Protein 7Y01 (pdb70)

Solvent-accessible surface area: 9669 Å² total; per-residue (Å²): 168,114,113,76,33,106,9,157,50,3,44,11,107,0,58,125,39,83,24,47,78,126,82,5,42,93,96,9,67,134,44,100,41,2,105,5,39,40,0,92,119,7,59,80,65,106,81,38,79,45,75,5,0,0,0,0,0,0,26,74,68,51,87,160,108,104,34,108,186,53,65,62,38,10,35,1,74,0,0,24,16,71,145,38,73,7,13,0,52,0,77,38,89,0,28,116,119,38,36,71,17,60,55,2,1,0,2,0,1,12,66,4,111,46,193,82,59,149,71,72,178,23,8,17,1,22,5,45,57,73,48,31,6,37,72,1,0,35,3,13,23,34,13,82,6,140,10,122,120,211,102,54,71,49,8,84,62,26,15,27,114,68,173,39,36,120,12,115,142,43,153

Radius of gyration: 16.07 Å; Cα contacts (8 Å, |Δi|>4): 362; chains: 1; bounding box: 34×40×47 Å

Structure (mmCIF, N/CA/C/O backbone):
data_7Y01
#
_entry.id   7Y01
#
_cell.length_a   85.180
_cell.length_b   85.180
_cell.length_c   103.912
_cell.angle_alpha   90.000
_cell.angle_beta   90.000
_cell.angle_gamma   120.000
#
_symmetry.space_group_name_H-M   'P 32 2 1'
#
loop_
_entity.id
_entity.type
_entity.pdbx_description
1 polymer 'MCM10 minichromosome maintenance deficient 10'
2 polymer "DNA (5'-D(*CP*CP*CP*CP*CP*CP*CP*CP*CP*CP*CP*CP*CP*CP*CP*C)-3')"
3 non-polymer 'ZINC ION'
#
loop_
_atom_site.group_PDB
_atom_site.id
_atom_site.type_symbol
_atom_site.label_atom_id
_atom_site.label_alt_id
_atom_site.label_comp_id
_atom_site.label_asym_id
_atom_site.label_entity_id
_atom_site.label_seq_id
_atom_site.pdbx_PDB_ins_code
_atom_site.Cartn_x
_atom_site.Cartn_y
_atom_site.Cartn_z
_atom_site.occupancy
_atom_site.B_iso_or_equiv
_atom_site.auth_seq_id
_atom_site.auth_comp_id
_atom_site.auth_asym_id
_atom_site.auth_atom_id
_atom_site.pdbx_PDB_model_num
ATOM 1 N N . SER A 1 1 ? 31.968 -30.273 -29.199 1.00 48.42 81 SER A N 1
ATOM 2 C CA . SER A 1 1 ? 32.598 -31.437 -28.592 1.00 48.19 81 SER A CA 1
ATOM 3 C C . SER A 1 1 ? 32.961 -31.173 -27.139 1.00 51.93 81 SER A C 1
ATOM 4 O O . SER A 1 1 ? 32.643 -30.121 -26.581 1.00 55.05 81 SER A O 1
ATOM 7 N N . THR A 1 2 ? 33.639 -32.143 -26.539 1.00 52.16 82 THR A N 1
ATOM 8 C CA . THR A 1 2 ? 34.149 -32.016 -25.184 1.00 46.66 82 THR A CA 1
ATOM 9 C C . THR A 1 2 ? 35.277 -30.994 -25.123 1.00 47.21 82 THR A C 1
ATOM 10 O O . THR A 1 2 ? 36.190 -31.017 -25.949 1.00 48.18 82 THR A O 1
ATOM 14 N N . GLU A 1 3 ? 35.205 -30.088 -24.153 1.00 49.63 83 GLU A N 1
ATOM 15 C CA . GLU A 1 3 ? 36.294 -29.154 -23.901 1.00 46.82 83 GLU A CA 1
ATOM 16 C C . GLU A 1 3 ? 36.658 -29.168 -22.423 1.00 45.14 83 GLU A C 1
ATOM 17 O O . GLU A 1 3 ? 35.927 -28.634 -21.591 1.00 50.07 83 GLU A O 1
ATOM 23 N N . ILE A 1 4 ? 37.792 -29.782 -22.104 1.00 44.87 84 ILE A N 1
ATOM 24 C CA . ILE A 1 4 ? 38.213 -29.953 -20.718 1.00 46.66 84 ILE A CA 1
ATOM 25 C C . ILE A 1 4 ? 39.508 -29.207 -20.415 1.00 46.12 84 ILE A C 1
ATOM 26 O O . ILE A 1 4 ? 40.497 -29.342 -21.133 1.00 47.53 84 ILE A O 1
ATOM 31 N N . LEU A 1 5 ? 39.491 -28.410 -19.352 1.00 45.64 85 LEU A N 1
ATOM 32 C CA . LEU A 1 5 ? 40.704 -27.773 -18.863 1.00 45.20 85 LEU A CA 1
ATOM 33 C C . LEU A 1 5 ? 41.280 -28.560 -17.696 1.00 45.09 85 LEU A C 1
ATOM 34 O O . LEU A 1 5 ? 40.569 -28.883 -16.746 1.00 46.73 85 LEU A O 1
ATOM 39 N N . VAL A 1 6 ? 42.568 -28.872 -17.772 1.00 44.30 86 VAL A N 1
ATOM 40 C CA . VAL A 1 6 ? 43.259 -29.512 -16.663 1.00 46.60 86 VAL A CA 1
ATOM 41 C C . VAL A 1 6 ? 44.004 -28.436 -15.877 1.00 55.20 86 VAL A C 1
ATOM 42 O O . VAL A 1 6 ? 45.153 -28.111 -16.180 1.00 54.09 86 VAL A O 1
ATOM 46 N N . ASP A 1 7 ? 43.331 -27.886 -14.869 1.00 42.41 87 ASP A N 1
ATOM 47 C CA . ASP A 1 7 ? 43.781 -26.673 -14.191 1.00 48.56 87 ASP A CA 1
ATOM 48 C C . ASP A 1 7 ? 44.881 -26.920 -13.160 1.00 51.10 87 ASP A C 1
ATOM 49 O O . ASP A 1 7 ? 44.764 -27.801 -12.308 1.00 57.07 87 ASP A O 1
ATOM 54 N N . LYS A 1 8 ? 45.943 -26.123 -13.238 1.00 50.42 88 LYS A N 1
ATOM 55 C CA . LYS A 1 8 ? 47.062 -26.237 -12.309 1.00 47.86 88 LYS A CA 1
ATOM 56 C C . LYS A 1 8 ? 46.725 -25.632 -10.945 1.00 50.61 88 LYS A C 1
ATOM 57 O O . LYS A 1 8 ? 47.227 -26.085 -9.913 1.00 49.04 88 LYS A O 1
ATOM 63 N N . TYR A 1 9 ? 45.874 -24.611 -10.944 1.00 46.42 89 TYR A N 1
ATOM 64 C CA . TYR A 1 9 ? 45.494 -23.940 -9.706 1.00 49.36 89 TYR A CA 1
ATOM 65 C C . TYR A 1 9 ? 44.649 -24.842 -8.811 1.00 51.94 89 TYR A C 1
ATOM 66 O O . TYR A 1 9 ? 45.091 -25.250 -7.739 1.00 52.53 89 TYR A O 1
ATOM 75 N N . SER A 1 10 ? 43.437 -25.152 -9.260 1.00 49.41 90 SER A N 1
ATOM 76 C CA . SER A 1 10 ? 42.522 -25.987 -8.491 1.00 47.35 90 SER A CA 1
ATOM 77 C C . SER A 1 10 ? 43.000 -27.431 -8.414 1.00 50.49 90 SER A C 1
ATOM 78 O O . SER A 1 10 ? 42.720 -28.135 -7.443 1.00 57.16 90 SER A O 1
ATOM 81 N N . GLY A 1 11 ? 43.713 -27.872 -9.445 1.00 47.91 91 GLY A N 1
ATOM 82 C CA . GLY A 1 11 ? 44.116 -29.263 -9.539 1.00 46.20 91 GLY A CA 1
ATOM 83 C C . GLY A 1 11 ? 42.939 -30.099 -9.997 1.00 44.21 91 GLY A C 1
ATOM 84 O O . GLY A 1 11 ? 42.946 -31.326 -9.895 1.00 40.91 91 GLY A O 1
ATOM 85 N N . LEU A 1 12 ? 41.919 -29.417 -10.504 1.00 42.41 92 LEU A N 1
ATOM 86 C CA . LEU A 1 12 ? 40.706 -30.065 -10.977 1.00 42.77 92 LEU A CA 1
ATOM 87 C C . LEU A 1 12 ? 40.652 -30.087 -12.499 1.00 44.94 92 LEU A C 1
ATOM 88 O O . LEU A 1 12 ? 41.392 -29.367 -13.171 1.00 44.96 92 LEU A O 1
ATOM 93 N N . ARG A 1 13 ? 39.770 -30.920 -13.038 1.00 42.18 93 ARG A N 1
ATOM 94 C CA . ARG A 1 13 ? 39.524 -30.948 -14.470 1.00 42.70 93 ARG A CA 1
ATOM 95 C C . ARG A 1 13 ? 38.135 -30.386 -14.734 1.00 44.46 93 ARG A C 1
ATOM 96 O O . ARG A 1 13 ? 37.136 -30.899 -14.225 1.00 44.10 93 AR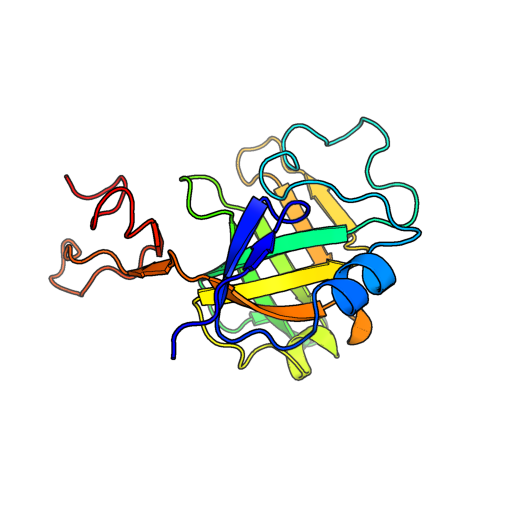G A O 1
ATOM 104 N N . ILE A 1 14 ? 38.082 -29.317 -15.522 1.00 43.60 94 ILE A N 1
ATOM 105 C CA . ILE A 1 14 ? 36.867 -28.528 -15.655 1.00 44.39 94 ILE A CA 1
ATOM 106 C C . ILE A 1 14 ? 36.336 -28.486 -17.085 1.00 48.19 94 ILE A C 1
ATOM 107 O O . ILE A 1 14 ? 37.059 -28.139 -18.021 1.00 51.13 94 ILE A O 1
ATOM 112 N N . LYS A 1 15 ? 35.066 -28.845 -17.240 1.00 47.84 95 LYS A N 1
ATOM 113 C CA . LYS A 1 15 ? 34.368 -28.712 -18.512 1.00 47.61 95 LYS A CA 1
ATOM 114 C C . LYS A 1 15 ? 33.306 -27.631 -18.381 1.00 48.43 95 LYS A C 1
ATOM 115 O O . LYS A 1 15 ? 33.101 -27.096 -17.293 1.00 48.11 95 LYS A O 1
ATOM 121 N N . HIS A 1 16 ? 32.630 -27.322 -19.485 1.00 49.66 96 HIS A N 1
ATOM 122 C CA . HIS A 1 16 ? 31.657 -26.231 -19.526 1.00 50.71 96 HIS A CA 1
ATOM 123 C C . HIS A 1 16 ? 32.282 -24.938 -19.000 1.00 49.98 96 HIS A C 1
ATOM 124 O O . HIS A 1 16 ? 31.671 -24.214 -18.210 1.00 50.34 96 HIS A O 1
ATOM 131 N N . LEU A 1 17 ? 33.510 -24.671 -19.441 1.00 49.15 97 LEU A N 1
ATOM 132 C CA . LEU A 1 17 ? 34.278 -23.509 -19.007 1.00 48.56 97 LEU A CA 1
ATOM 133 C C . LEU A 1 17 ? 33.514 -22.202 -19.183 1.00 52.78 97 LEU A C 1
ATOM 134 O O . LEU A 1 17 ? 32.955 -21.931 -20.247 1.00 53.41 97 LEU A O 1
ATOM 139 N N . THR A 1 18 ? 33.496 -21.395 -18.126 1.00 51.07 98 THR A N 1
ATOM 140 C CA . THR A 1 18 ? 32.838 -20.096 -18.159 1.00 52.86 98 THR A CA 1
ATOM 141 C C . THR A 1 18 ? 33.832 -18.981 -18.476 1.00 55.37 98 THR A C 1
ATOM 142 O O . THR A 1 18 ? 33.450 -17.815 -18.612 1.00 58.10 98 THR A O 1
ATOM 146 N N . LEU A 1 19 ? 35.104 -19.353 -18.593 1.00 54.98 99 LEU A N 1
ATOM 147 C CA . LEU A 1 19 ? 36.176 -18.402 -18.866 1.00 54.76 99 LEU A CA 1
ATOM 148 C C . LEU A 1 19 ? 37.364 -19.077 -19.545 1.00 54.22 99 LEU A C 1
ATOM 149 O O . LEU A 1 19 ? 37.486 -20.302 -19.525 1.00 52.10 99 LEU A O 1
ATOM 154 N N . SER A 1 20 ? 38.228 -18.270 -20.154 1.00 63.10 100 SER A N 1
ATOM 155 C CA . SER A 1 20 ? 39.438 -18.773 -20.795 1.00 59.32 100 SER A CA 1
ATOM 156 C C . SER A 1 20 ? 40.540 -18.980 -19.761 1.00 62.66 100 SER A C 1
ATOM 157 O O . SER A 1 20 ? 40.518 -18.359 -18.698 1.00 63.04 100 SER A O 1
ATOM 160 N N . PRO A 1 21 ? 41.499 -19.870 -20.062 1.00 58.39 101 PRO A N 1
ATOM 161 C CA . PRO A 1 21 ? 42.695 -20.070 -19.235 1.00 58.20 101 PRO A CA 1
ATOM 162 C C . PRO A 1 21 ? 43.421 -18.768 -18.902 1.00 59.77 101 PRO A C 1
ATOM 163 O O . PRO A 1 21 ? 43.910 -18.610 -17.783 1.00 62.19 101 PRO A O 1
ATOM 167 N N . LEU A 1 22 ? 43.483 -17.852 -19.864 1.00 53.54 102 LEU A N 1
ATOM 168 C CA . LEU A 1 22 ? 44.092 -16.545 -19.642 1.00 58.23 102 LEU A CA 1
ATOM 169 C C . LEU A 1 22 ? 43.324 -15.764 -18.582 1.00 63.97 102 LEU A C 1
ATOM 170 O O . LEU A 1 22 ? 43.917 -15.106 -17.727 1.00 68.11 102 LEU A O 1
ATOM 175 N N . GLU A 1 23 ? 41.999 -15.844 -18.641 1.00 63.98 103 GLU A N 1
ATOM 176 C CA . GLU A 1 23 ? 41.150 -15.157 -17.675 1.00 64.95 103 GLU A CA 1
ATOM 177 C C . GLU A 1 23 ? 41.327 -15.729 -16.271 1.00 63.76 103 GLU A C 1
ATOM 178 O O . GLU A 1 23 ? 41.181 -15.017 -15.281 1.00 64.48 103 GLU A O 1
ATOM 184 N N . ILE A 1 24 ? 41.642 -17.017 -16.189 1.00 61.25 104 ILE A N 1
ATOM 185 C CA . ILE A 1 24 ? 41.929 -17.644 -14.903 1.00 56.85 104 ILE A CA 1
ATOM 186 C C . ILE A 1 24 ? 43.173 -17.025 -14.275 1.00 61.02 104 ILE A C 1
ATOM 187 O O . ILE A 1 24 ? 43.134 -16.560 -13.132 1.00 62.40 104 ILE A O 1
ATOM 192 N N . SER A 1 25 ? 44.275 -17.027 -15.024 1.00 56.87 105 SER A N 1
ATOM 193 C CA . SER A 1 25 ? 45.539 -16.500 -14.524 1.00 58.08 105 SER A CA 1
ATOM 194 C C . SER A 1 25 ? 45.381 -15.048 -14.085 1.00 64.19 105 SER A C 1
ATOM 195 O O . SER A 1 25 ? 46.030 -14.602 -13.141 1.00 68.00 105 SER A O 1
ATOM 198 N N . ASN A 1 26 ? 44.499 -14.323 -14.769 1.00 61.78 106 ASN A N 1
ATOM 199 C CA . ASN A 1 26 ? 44.204 -12.935 -14.428 1.00 64.17 106 ASN A CA 1
ATOM 200 C C . ASN A 1 26 ? 43.517 -12.790 -13.071 1.00 69.57 106 ASN A C 1
ATOM 201 O O . ASN A 1 26 ? 43.882 -11.926 -12.274 1.00 76.94 106 ASN A O 1
ATOM 206 N N . ARG A 1 27 ? 42.521 -13.632 -12.812 1.00 63.43 107 ARG A N 1
ATOM 207 C CA . ARG A 1 27 ? 41.824 -13.605 -11.531 1.00 61.76 107 ARG A CA 1
ATOM 208 C C . ARG A 1 27 ? 42.755 -14.017 -10.392 1.00 62.74 107 ARG A C 1
ATOM 209 O O . ARG A 1 27 ? 42.666 -13.485 -9.286 1.00 66.67 107 ARG A O 1
ATOM 217 N N . PHE A 1 28 ? 43.649 -14.959 -10.674 1.00 62.62 108 PHE A N 1
ATOM 218 C CA . PHE A 1 28 ? 44.540 -15.513 -9.658 1.00 60.94 108 PHE A CA 1
ATOM 219 C C . PHE A 1 28 ? 45.899 -14.819 -9.626 1.00 62.55 108 PHE A C 1
ATOM 220 O O . PHE A 1 28 ? 46.812 -15.266 -8.929 1.00 60.85 108 PHE A O 1
ATOM 228 N N . ALA A 1 29 ? 46.023 -13.728 -10.377 1.00 68.43 109 ALA A N 1
ATOM 229 C CA . ALA A 1 29 ? 47.309 -13.063 -10.590 1.00 69.15 109 ALA A CA 1
ATOM 230 C C . ALA A 1 29 ? 47.999 -12.629 -9.297 1.00 78.91 109 ALA A C 1
ATOM 231 O O . ALA A 1 29 ? 49.098 -13.090 -8.986 1.00 80.83 109 ALA A O 1
ATOM 233 N N . ASP A 1 30 ? 47.356 -11.740 -8.550 1.00 76.11 110 ASP A N 1
ATOM 234 C CA . ASP A 1 30 ? 47.972 -11.168 -7.358 1.00 81.79 110 ASP A CA 1
ATOM 235 C C . ASP A 1 30 ? 47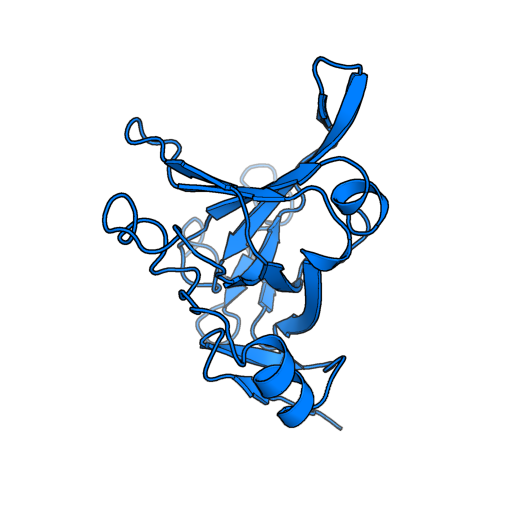.413 -11.797 -6.086 1.00 77.14 110 ASP A C 1
ATOM 236 O O . ASP A 1 30 ? 47.275 -11.132 -5.058 1.00 82.63 110 ASP A O 1
ATOM 241 N N . ILE A 1 31 ? 47.098 -13.084 -6.164 1.00 70.07 111 ILE A N 1
ATOM 242 C CA . ILE A 1 31 ? 46.442 -13.787 -5.071 1.00 58.26 111 ILE A CA 1
ATOM 243 C C . ILE A 1 31 ? 47.209 -15.053 -4.695 1.00 63.41 111 ILE A C 1
ATOM 244 O O . ILE A 1 31 ? 47.615 -15.820 -5.568 1.00 63.70 111 ILE A O 1
ATOM 249 N N . ARG A 1 32 ? 47.417 -15.265 -3.399 1.00 57.07 112 ARG A N 1
ATOM 250 C CA . ARG A 1 32 ? 47.992 -16.521 -2.934 1.00 55.52 112 ARG A CA 1
ATOM 251 C C . ARG A 1 32 ? 46.957 -17.631 -3.045 1.00 51.34 112 ARG A C 1
ATOM 252 O O . ARG A 1 32 ? 45.938 -17.607 -2.358 1.00 50.76 112 ARG A O 1
ATOM 260 N N . PHE A 1 33 ? 47.215 -18.605 -3.908 1.00 49.64 113 PHE A N 1
ATOM 261 C CA . PHE A 1 33 ? 46.283 -19.709 -4.077 1.00 45.98 113 PHE A CA 1
ATOM 262 C C . PHE A 1 33 ? 46.636 -20.875 -3.164 1.00 56.13 113 PHE A C 1
ATOM 263 O O . PHE A 1 33 ? 47.785 -21.311 -3.109 1.00 56.22 113 PHE A O 1
ATOM 271 N N . VAL A 1 34 ? 45.635 -21.378 -2.451 1.00 43.01 114 VAL A N 1
ATOM 272 C CA . VAL A 1 34 ? 45.810 -22.556 -1.617 1.00 42.68 114 VAL A CA 1
ATOM 273 C C . VAL A 1 34 ? 44.857 -23.658 -2.065 1.00 42.14 114 VAL A C 1
ATOM 274 O O . VAL A 1 34 ? 43.644 -23.454 -2.113 1.00 38.91 114 VAL A O 1
ATOM 278 N N . ARG A 1 35 ? 45.415 -24.815 -2.409 1.00 44.22 115 ARG A N 1
ATOM 279 C CA . ARG A 1 35 ? 44.620 -25.974 -2.802 1.00 38.80 115 ARG A CA 1
ATOM 280 C C . ARG A 1 35 ? 43.623 -26.327 -1.707 1.00 43.72 115 ARG A C 1
ATOM 281 O O . ARG A 1 35 ? 43.964 -26.320 -0.523 1.00 50.57 115 ARG A O 1
ATOM 289 N N . ILE A 1 36 ? 42.394 -26.636 -2.110 1.00 43.90 116 ILE A N 1
ATOM 290 C CA . ILE A 1 36 ? 41.299 -26.838 -1.169 1.00 41.08 116 ILE A CA 1
ATOM 291 C C . ILE A 1 36 ? 41.563 -27.997 -0.204 1.00 46.11 116 ILE A C 1
ATOM 292 O O . ILE A 1 36 ? 40.997 -28.047 0.887 1.00 46.75 116 ILE A O 1
ATOM 297 N N . THR A 1 37 ? 42.439 -28.915 -0.593 1.00 48.45 117 THR A N 1
ATOM 298 C CA . THR A 1 37 ? 42.751 -30.060 0.253 1.00 50.95 117 THR A CA 1
ATOM 299 C C . THR A 1 37 ? 43.882 -29.744 1.228 1.00 53.29 117 THR A C 1
ATOM 300 O O . THR A 1 37 ? 44.016 -30.390 2.268 1.00 61.64 117 THR A O 1
ATOM 304 N N . ALA A 1 38 ? 44.688 -28.742 0.892 1.00 46.93 118 ALA A N 1
ATOM 305 C CA . ALA A 1 38 ? 45.785 -28.323 1.756 1.00 47.47 118 ALA A CA 1
ATOM 306 C C . ALA A 1 38 ? 45.291 -27.446 2.905 1.00 49.52 118 ALA A C 1
ATOM 307 O O . ALA A 1 38 ? 46.033 -27.176 3.848 1.00 56.14 118 ALA A O 1
ATOM 309 N N . LEU A 1 39 ? 44.036 -27.015 2.819 1.00 42.61 119 LEU A N 1
ATOM 310 C CA . LEU A 1 39 ? 43.472 -26.039 3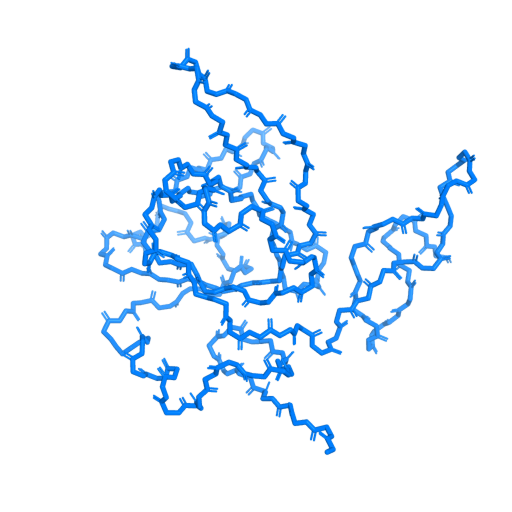.749 1.00 51.15 119 LEU A CA 1
ATOM 311 C C . LEU A 1 39 ? 43.587 -26.435 5.222 1.00 55.47 119 LEU A C 1
ATOM 312 O O . LEU A 1 39 ? 44.093 -25.658 6.032 1.00 59.00 119 LEU A O 1
ATOM 317 N N . LYS A 1 40 ? 43.124 -27.632 5.569 1.00 57.34 120 LYS A N 1
ATOM 318 C CA . LYS A 1 40 ? 43.096 -28.057 6.969 1.00 53.39 120 LYS A CA 1
ATOM 319 C C . LYS A 1 40 ? 44.498 -28.127 7.570 1.00 55.68 120 LYS A C 1
ATOM 320 O O . LYS A 1 40 ? 44.679 -27.905 8.766 1.00 62.89 120 LYS A O 1
ATOM 326 N N . ASN A 1 41 ? 45.488 -28.426 6.736 1.00 50.73 121 ASN A N 1
ATOM 327 C CA . ASN A 1 41 ? 46.869 -28.499 7.192 1.00 53.78 121 ASN A CA 1
ATOM 328 C C . ASN A 1 41 ? 47.587 -27.162 7.055 1.00 54.92 121 ASN A C 1
ATOM 329 O O . ASN A 1 41 ? 48.803 -27.084 7.232 1.00 62.95 121 ASN A O 1
ATOM 334 N N . SER A 1 42 ? 46.833 -26.112 6.741 1.00 50.17 122 SER A N 1
ATOM 335 C CA . SER A 1 42 ? 47.417 -24.797 6.490 1.00 54.43 122 SER A CA 1
ATOM 336 C C . SER A 1 42 ? 46.999 -23.755 7.523 1.00 60.47 122 SER A C 1
ATOM 337 O O . SER A 1 42 ? 47.308 -22.571 7.383 1.00 64.57 122 SER A O 1
ATOM 340 N N . VAL A 1 43 ? 46.299 -24.196 8.562 1.00 59.67 123 VAL A N 1
ATOM 341 C CA . VAL A 1 43 ? 45.821 -23.282 9.590 1.00 56.07 123 VAL A CA 1
ATOM 342 C C . VAL A 1 43 ? 46.946 -22.899 10.549 1.00 55.84 123 VAL A C 1
ATOM 343 O O . VAL A 1 43 ? 47.719 -23.753 10.985 1.00 64.00 123 VAL A O 1
ATOM 347 N N . GLY A 1 44 ? 47.043 -21.609 10.860 1.00 50.69 124 GLY A N 1
ATOM 348 C CA . GLY A 1 44 ? 48.021 -21.121 11.814 1.00 53.04 124 GLY A CA 1
ATOM 349 C C . GLY A 1 44 ? 49.434 -21.039 11.269 1.00 55.24 124 GLY A C 1
ATOM 350 O O . GLY A 1 44 ? 50.404 -21.190 12.012 1.00 57.43 124 GLY A O 1
ATOM 351 N N . SER A 1 45 ? 49.552 -20.800 9.968 1.00 57.15 125 SER A N 1
ATOM 352 C CA . SER A 1 45 ? 50.857 -20.669 9.333 1.00 56.90 125 SER A CA 1
ATOM 353 C C . SER A 1 45 ? 50.893 -19.427 8.453 1.00 62.30 125 SER A C 1
ATOM 354 O O . SER A 1 45 ? 51.708 -19.329 7.535 1.00 62.44 125 SER A O 1
ATOM 357 N N . ASP A 1 46 ? 49.995 -18.490 8.749 1.00 62.44 126 ASP A N 1
ATOM 358 C CA . ASP A 1 46 ? 49.900 -17.214 8.040 1.00 63.74 126 ASP A CA 1
ATOM 359 C C . ASP A 1 46 ? 49.649 -17.393 6.540 1.00 60.72 126 ASP A C 1
ATOM 360 O O . ASP A 1 46 ? 50.248 -16.702 5.716 1.00 64.54 126 ASP A O 1
ATOM 365 N N . ARG A 1 47 ? 48.756 -18.315 6.193 1.00 57.82 127 ARG A N 1
ATOM 366 C CA . ARG A 1 47 ? 48.451 -18.591 4.793 1.00 55.13 127 ARG A CA 1
ATOM 367 C C . ARG A 1 47 ? 47.301 -17.730 4.280 1.00 55.35 127 ARG A C 1
ATOM 368 O O . ARG A 1 47 ? 47.220 -17.441 3.087 1.00 54.99 127 ARG A O 1
ATOM 376 N N . PHE A 1 48 ? 46.419 -17.316 5.185 1.00 51.89 128 PHE A N 1
ATOM 377 C CA . PHE A 1 48 ? 45.201 -16.606 4.800 1.00 50.06 128 PHE A CA 1
ATOM 378 C C . PHE A 1 48 ? 45.216 -15.129 5.188 1.00 53.89 128 PHE A C 1
ATOM 379 O O . PHE A 1 48 ? 44.179 -14.471 5.157 1.00 55.55 128 PHE A O 1
ATOM 387 N N . SER A 1 49 ? 46.389 -14.613 5.543 1.00 56.76 129 SER A N 1
ATOM 388 C CA . SER A 1 49 ? 46.506 -13.253 6.069 1.00 60.94 129 SER A CA 1
ATOM 389 C C . SER A 1 49 ? 46.173 -12.179 5.036 1.00 61.28 129 SER A C 1
ATOM 390 O O . SER A 1 49 ? 45.363 -11.290 5.295 1.00 67.86 129 SER A O 1
ATOM 393 N N . GLY A 1 50 ? 46.806 -12.257 3.872 1.00 53.30 130 GLY A N 1
ATOM 394 C CA . GLY A 1 50 ? 46.573 -11.282 2.824 1.00 51.93 130 GLY A CA 1
ATOM 395 C C . GLY A 1 50 ? 45.399 -11.674 1.952 1.00 54.77 130 GLY A C 1
ATOM 396 O O . GLY A 1 50 ? 44.429 -12.259 2.434 1.00 55.67 130 GLY A O 1
ATOM 397 N N . CYS A 1 51 ? 45.482 -11.343 0.668 1.00 53.33 131 CYS A N 1
ATOM 398 C CA . CYS A 1 51 ? 44.479 -11.781 -0.294 1.00 46.91 131 CYS A CA 1
ATOM 399 C C . CYS A 1 51 ? 44.786 -13.202 -0.739 1.00 50.87 131 CYS A C 1
ATOM 400 O O . CYS A 1 51 ? 45.902 -13.501 -1.164 1.00 54.47 131 CYS A O 1
ATOM 403 N N . TRP A 1 52 ? 43.794 -14.077 -0.633 1.00 43.28 132 TRP A N 1
ATOM 404 C CA . TRP A 1 52 ? 43.979 -15.477 -0.982 1.00 45.62 132 TRP A CA 1
ATOM 405 C C . TRP A 1 52 ? 42.737 -16.032 -1.658 1.00 46.70 132 TRP A C 1
ATOM 406 O O . TRP A 1 52 ? 41.669 -15.420 -1.614 1.00 38.77 132 TRP A O 1
ATOM 417 N N . ALA A 1 53 ? 42.884 -17.193 -2.286 1.00 36.81 133 ALA A N 1
ATOM 418 C CA . ALA A 1 53 ? 41.757 -17.857 -2.921 1.00 37.97 133 ALA A CA 1
ATOM 419 C C . ALA A 1 53 ? 41.959 -19.361 -2.978 1.00 40.65 133 ALA A C 1
ATOM 420 O O . ALA A 1 53 ? 43.088 -19.852 -2.949 1.00 44.72 133 ALA A O 1
ATOM 422 N N . THR A 1 54 ? 40.849 -20.085 -3.052 1.00 39.39 134 THR A N 1
ATOM 423 C CA . THR A 1 54 ? 40.877 -21.524 -3.251 1.00 35.70 134 THR A CA 1
ATOM 424 C C . THR A 1 54 ? 39.827 -21.899 -4.290 1.00 35.96 134 THR A C 1
ATOM 425 O O . THR A 1 54 ? 39.082 -21.043 -4.764 1.00 39.38 134 THR A O 1
ATOM 429 N N . ALA A 1 55 ? 39.777 -23.175 -4.653 1.00 35.74 135 ALA A N 1
ATOM 430 C CA . ALA A 1 55 ? 38.791 -23.652 -5.615 1.00 33.07 135 ALA A CA 1
ATOM 431 C C . ALA A 1 55 ? 38.464 -25.110 -5.352 1.00 35.60 135 ALA A C 1
ATOM 432 O O . ALA A 1 55 ? 39.347 -25.904 -5.032 1.00 38.77 135 ALA A O 1
ATOM 434 N N . GLY A 1 56 ? 37.192 -25.460 -5.484 1.00 33.06 136 GLY A N 1
ATOM 435 C CA . GLY A 1 56 ? 36.764 -26.823 -5.246 1.00 36.90 136 GLY A CA 1
ATOM 436 C C . GLY A 1 56 ? 35.437 -27.128 -5.902 1.00 41.38 136 GLY A C 1
ATOM 437 O O . GLY A 1 56 ? 34.791 -26.241 -6.462 1.00 44.67 136 GLY A O 1
ATOM 438 N N . VAL A 1 57 ? 35.035 -28.392 -5.832 1.00 41.69 137 VAL A N 1
ATOM 439 C CA . VAL A 1 57 ? 33.768 -28.839 -6.392 1.00 38.56 137 VAL A CA 1
ATOM 440 C C . VAL A 1 57 ? 32.654 -28.733 -5.356 1.00 45.33 137 VAL A C 1
ATOM 441 O O . VAL A 1 57 ? 32.855 -29.061 -4.189 1.00 48.58 137 VAL A O 1
ATOM 445 N N . LEU A 1 58 ? 31.483 -28.272 -5.783 1.00 43.30 138 LEU A N 1
ATOM 446 C CA . LEU A 1 58 ? 30.320 -28.248 -4.906 1.00 43.34 138 LEU A CA 1
ATOM 447 C C . LEU A 1 58 ? 29.760 -29.660 -4.740 1.00 48.71 138 LEU A C 1
ATOM 448 O O . LEU A 1 58 ? 29.152 -30.210 -5.660 1.00 51.50 138 LEU A O 1
ATOM 453 N N . LEU A 1 59 ? 29.969 -30.237 -3.559 1.00 45.65 139 LEU A N 1
ATOM 454 C CA . LEU A 1 59 ? 29.571 -31.617 -3.287 1.00 49.86 139 LEU A CA 1
ATOM 455 C C . LEU A 1 59 ? 28.145 -31.718 -2.749 1.00 54.93 139 LEU A C 1
ATOM 456 O O . LEU A 1 59 ? 27.374 -32.582 -3.161 1.00 59.44 139 LEU A O 1
ATOM 461 N N . ASP A 1 60 ? 27.806 -30.829 -1.823 1.00 55.28 140 ASP A N 1
ATOM 462 C CA . ASP A 1 60 ? 2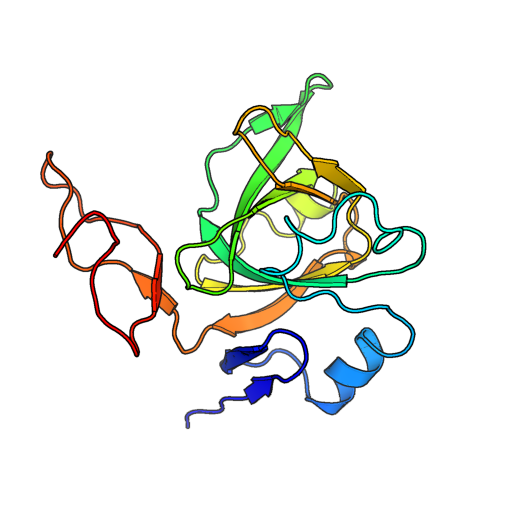6.523 -30.876 -1.131 1.00 54.54 140 ASP A CA 1
ATOM 463 C C . ASP A 1 60 ? 26.051 -29.456 -0.827 1.00 54.74 140 ASP A C 1
ATOM 464 O O . ASP A 1 60 ? 26.808 -28.644 -0.292 1.00 52.63 140 ASP A O 1
ATOM 469 N N . LYS A 1 61 ? 24.802 -29.158 -1.168 1.00 53.20 141 LYS A N 1
ATOM 470 C CA . LYS A 1 61 ? 24.255 -27.823 -0.949 1.00 53.67 141 LYS A CA 1
ATOM 471 C C . LYS A 1 61 ? 23.588 -27.700 0.418 1.00 58.39 141 LYS A C 1
ATOM 472 O O . LYS A 1 61 ? 23.097 -26.631 0.781 1.00 62.69 141 LYS A O 1
ATOM 478 N N . GLY A 1 62 ? 23.573 -28.797 1.170 1.00 56.18 142 GLY A N 1
ATOM 479 C CA . GLY A 1 62 ? 22.997 -28.799 2.502 1.00 61.61 142 GLY A CA 1
ATOM 480 C C . GLY A 1 62 ? 21.539 -28.384 2.518 1.00 64.96 142 GLY A C 1
ATOM 481 O O . GLY A 1 62 ? 20.817 -28.591 1.544 1.00 64.60 142 GLY A O 1
ATOM 482 N N . VAL A 1 63 ? 21.109 -27.786 3.624 1.00 68.80 143 VAL A N 1
ATOM 483 C CA . VAL A 1 63 ? 19.718 -27.377 3.783 1.00 76.94 143 VAL A CA 1
ATOM 484 C C . VAL A 1 63 ? 19.628 -25.867 4.017 1.00 77.10 143 VAL A C 1
ATOM 485 O O . VAL A 1 63 ? 20.605 -25.238 4.428 1.00 74.29 143 VAL A O 1
ATOM 489 N N . GLN A 1 64 ? 18.463 -25.291 3.732 1.00 83.46 144 GLN A N 1
ATOM 490 C CA . GLN A 1 64 ? 18.218 -23.871 3.966 1.00 86.59 144 GLN A CA 1
ATOM 491 C C . GLN A 1 64 ? 18.408 -23.524 5.439 1.00 75.48 144 GLN A C 1
ATOM 492 O O . GLN A 1 64 ? 17.952 -24.250 6.319 1.00 74.32 144 GLN A O 1
ATOM 498 N N . ARG A 1 65 ? 19.090 -22.413 5.699 1.00 70.10 145 ARG A N 1
ATOM 499 C CA . ARG A 1 65 ? 19.364 -21.986 7.065 1.00 67.55 145 ARG A CA 1
ATOM 500 C C . ARG A 1 65 ? 18.956 -20.535 7.277 1.00 65.52 145 ARG A C 1
ATOM 501 O O . ARG A 1 65 ? 18.800 -19.779 6.320 1.00 67.53 145 ARG A O 1
ATOM 509 N N . VAL A 1 66 ? 18.783 -20.150 8.537 1.00 65.05 146 VAL A N 1
ATOM 510 C CA . VAL A 1 66 ? 18.455 -18.772 8.876 1.00 73.75 146 VAL A CA 1
ATOM 511 C C . VAL A 1 66 ? 19.413 -18.245 9.938 1.00 72.19 146 VAL A C 1
ATOM 512 O O . VAL A 1 66 ? 19.606 -18.875 10.978 1.00 71.40 146 VAL A O 1
ATOM 516 N N . SER A 1 67 ? 20.017 -17.094 9.663 1.00 74.39 147 SER A N 1
ATOM 517 C CA . SER A 1 67 ? 20.910 -16.443 10.615 1.00 78.39 147 SER A CA 1
ATOM 518 C C . SER A 1 67 ? 20.167 -16.029 11.878 1.00 80.72 147 SER A C 1
ATOM 519 O O . SER A 1 67 ? 18.937 -15.986 11.900 1.00 84.10 147 SER A O 1
ATOM 522 N N . ALA A 1 68 ? 20.923 -15.727 12.929 1.00 83.45 148 ALA A N 1
ATOM 523 C CA . ALA A 1 68 ? 20.340 -15.208 14.160 1.00 87.71 148 ALA A CA 1
ATOM 524 C C . ALA A 1 68 ? 19.647 -13.881 13.877 1.00 93.21 148 ALA A C 1
ATOM 525 O O . ALA A 1 68 ? 18.620 -13.559 14.474 1.00 95.62 148 ALA A O 1
ATOM 527 N N . LYS A 1 69 ? 20.214 -13.127 12.942 1.00 96.62 149 LYS A N 1
ATOM 528 C CA . LYS A 1 69 ? 19.671 -11.838 12.537 1.00 100.26 149 LYS A CA 1
ATOM 529 C C . LYS A 1 69 ? 18.403 -12.004 11.697 1.00 98.16 149 LYS A C 1
ATOM 530 O O . LYS A 1 69 ? 17.702 -11.031 11.417 1.00 99.26 149 LYS A O 1
ATOM 536 N N . GLY A 1 70 ? 18.118 -13.236 11.286 1.00 92.42 150 GLY A N 1
ATOM 537 C CA . GLY A 1 70 ? 16.910 -13.526 10.533 1.00 89.62 150 GLY A CA 1
ATOM 538 C C . GLY A 1 70 ? 17.127 -13.674 9.038 1.00 87.02 150 GLY A C 1
ATOM 539 O O . GLY A 1 70 ? 16.180 -13.903 8.284 1.00 87.61 150 GLY A O 1
ATOM 540 N N . SER A 1 71 ? 18.375 -13.545 8.603 1.00 84.07 151 SER A N 1
ATOM 541 C CA . SER A 1 71 ? 18.696 -13.653 7.187 1.00 81.78 151 SER A CA 1
ATOM 542 C C . SER A 1 71 ? 19.016 -15.091 6.801 1.00 79.97 151 SER A C 1
ATOM 543 O O . SER A 1 71 ? 19.521 -15.865 7.613 1.00 79.80 151 SER A O 1
ATOM 546 N N . SER A 1 72 ? 18.717 -15.445 5.557 1.00 77.57 152 SER A N 1
ATOM 547 C CA . SER A 1 72 ? 18.981 -16.790 5.066 1.00 73.10 152 SER A CA 1
ATOM 548 C C . SER A 1 72 ? 20.446 -16.949 4.680 1.00 66.58 152 SER A C 1
ATOM 549 O O . SER A 1 72 ? 21.096 -15.986 4.269 1.00 68.66 152 SER A O 1
ATOM 552 N N . TYR A 1 73 ? 20.967 -18.163 4.823 1.00 59.89 153 TYR A N 1
ATOM 553 C CA . TYR A 1 73 ? 22.332 -18.448 4.404 1.00 56.57 153 TYR A CA 1
ATOM 554 C C . TYR A 1 73 ? 22.507 -19.922 4.066 1.00 58.15 153 TYR A C 1
ATOM 555 O O . TYR A 1 73 ? 21.619 -20.737 4.318 1.00 57.95 153 TYR A O 1
ATOM 564 N N . SER A 1 74 ? 23.657 -20.256 3.491 1.00 49.23 154 SER A N 1
ATOM 565 C CA . SER A 1 74 ? 23.921 -21.616 3.039 1.00 52.35 154 SER A CA 1
ATOM 566 C C . SER A 1 74 ? 25.199 -22.187 3.635 1.00 49.80 154 SER A C 1
ATOM 567 O O . SER A 1 74 ? 26.123 -21.451 3.975 1.00 47.39 154 SER A O 1
ATOM 570 N N . ILE A 1 75 ? 25.236 -23.510 3.759 1.00 48.61 155 ILE A N 1
ATOM 571 C CA . ILE A 1 75 ? 26.451 -24.216 4.143 1.00 48.40 155 ILE A CA 1
ATOM 572 C C . ILE A 1 75 ? 26.767 -25.283 3.103 1.00 48.43 155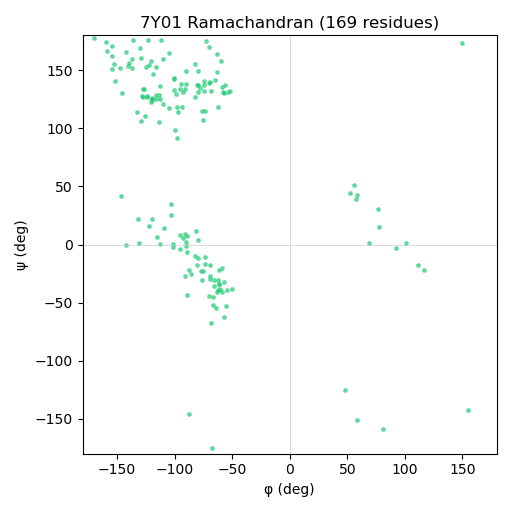 ILE A C 1
ATOM 573 O O . ILE A 1 75 ? 26.054 -26.279 2.986 1.00 52.71 155 ILE A O 1
ATOM 578 N N . TRP A 1 76 ? 27.836 -25.062 2.344 1.00 47.55 156 TRP A N 1
ATOM 579 C CA . TRP A 1 76 ? 28.209 -25.962 1.258 1.00 43.44 156 TRP A CA 1
ATOM 580 C C . TRP A 1 76 ? 29.339 -26.903 1.634 1.00 45.30 156 TRP A C 1
ATOM 581 O O . TRP A 1 76 ? 30.272 -26.521 2.338 1.00 42.85 156 TRP A O 1
ATOM 592 N N . LYS A 1 77 ? 29.257 -28.133 1.146 1.00 41.58 157 LYS A N 1
ATOM 593 C CA . LYS A 1 77 ? 30.382 -29.047 1.230 1.00 52.56 157 LYS A CA 1
ATOM 594 C C . LYS A 1 77 ? 31.195 -28.943 -0.059 1.00 49.68 157 LYS A C 1
ATOM 595 O O . LYS A 1 77 ? 30.686 -29.204 -1.150 1.00 42.44 157 LYS A O 1
ATOM 601 N N . MET A 1 78 ? 32.452 -28.535 0.075 1.00 40.33 158 MET A N 1
ATOM 602 C CA . MET A 1 78 ? 33.336 -28.370 -1.071 1.00 38.90 158 MET A CA 1
ATOM 603 C C . MET A 1 78 ? 34.540 -29.295 -0.956 1.00 49.55 158 MET A C 1
ATOM 604 O O . MET A 1 78 ? 35.017 -29.563 0.144 1.00 55.78 158 MET A O 1
ATOM 609 N N . GLY A 1 79 ? 35.032 -29.781 -2.092 1.00 46.09 159 GLY A N 1
ATOM 610 C CA . GLY A 1 79 ? 36.166 -30.687 -2.096 1.00 42.40 159 GLY A CA 1
ATOM 611 C C . GLY A 1 79 ? 36.748 -30.951 -3.472 1.00 45.00 159 GLY A C 1
ATOM 612 O O . GLY A 1 79 ? 36.244 -30.462 -4.484 1.00 41.74 159 GLY A O 1
ATOM 613 N N . ALA A 1 80 ? 37.821 -31.733 -3.506 1.00 47.03 160 ALA A N 1
ATOM 614 C CA . ALA A 1 80 ? 38.486 -32.073 -4.756 1.00 44.21 160 ALA A CA 1
ATOM 615 C C . ALA A 1 80 ? 38.139 -33.491 -5.187 1.00 49.12 160 ALA A C 1
ATOM 616 O O . ALA A 1 80 ? 38.905 -34.130 -5.909 1.00 53.79 160 ALA A O 1
ATOM 618 N N . LEU A 1 81 ? 36.980 -33.970 -4.739 1.00 50.27 161 LEU A N 1
ATOM 619 C CA . LEU A 1 81 ? 36.513 -35.318 -5.047 1.00 47.91 161 LEU A CA 1
ATOM 620 C C . LEU A 1 81 ? 37.543 -36.365 -4.637 1.00 53.04 161 LEU A C 1
ATOM 621 O O . LEU A 1 81 ? 37.915 -37.222 -5.437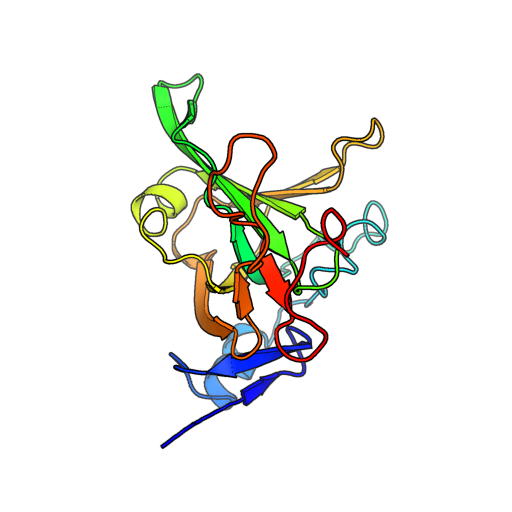 1.00 53.06 161 LEU A O 1
ATOM 626 N N . ASP A 1 82 ? 38.000 -36.290 -3.388 1.00 52.95 162 ASP A N 1
ATOM 627 C CA . ASP A 1 82 ? 39.038 -37.191 -2.899 1.00 58.25 162 ASP A CA 1
ATOM 628 C C . ASP A 1 82 ? 38.885 -37.537 -1.418 1.00 68.43 162 ASP A C 1
ATOM 629 O O . ASP A 1 82 ? 39.872 -37.563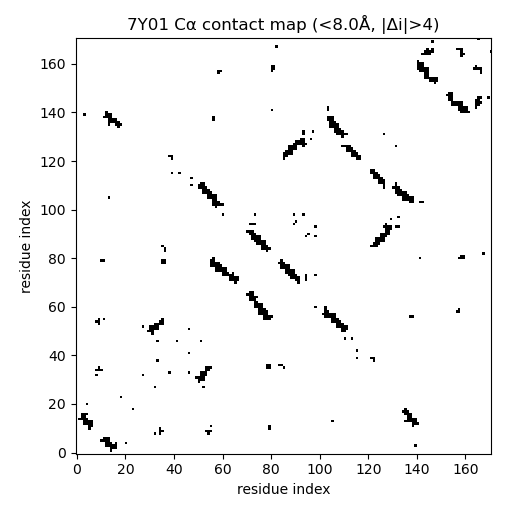 -0.681 1.00 76.92 162 ASP A O 1
ATOM 634 N N . GLU A 1 83 ? 37.649 -37.781 -0.990 1.00 67.79 163 GLU A N 1
ATOM 635 C CA . GLU A 1 83 ? 37.351 -38.175 0.391 1.00 76.31 163 GLU A CA 1
ATOM 636 C C . GLU A 1 83 ? 37.588 -37.050 1.404 1.00 72.65 163 GLU A C 1
ATOM 637 O O . GLU A 1 83 ? 37.401 -37.243 2.604 1.00 74.27 163 GLU A O 1
ATOM 643 N N . THR A 1 84 ? 38.004 -35.881 0.926 1.00 70.26 164 THR A N 1
ATOM 644 C CA . THR A 1 84 ? 38.247 -34.747 1.813 1.00 67.41 164 THR A CA 1
ATOM 645 C C . THR A 1 84 ? 37.347 -33.575 1.448 1.00 63.28 164 THR A C 1
ATOM 646 O O . THR A 1 84 ? 37.343 -33.116 0.305 1.00 63.67 164 THR A O 1
ATOM 650 N N . ASP A 1 85 ? 36.576 -33.103 2.424 1.00 60.31 165 ASP A N 1
ATOM 651 C CA . ASP A 1 85 ? 35.678 -31.977 2.200 1.00 60.93 165 ASP A CA 1
ATOM 652 C C . ASP A 1 85 ? 35.959 -30.824 3.159 1.00 57.46 165 ASP A C 1
ATOM 653 O O . ASP A 1 85 ? 36.799 -30.928 4.054 1.00 57.09 165 ASP A O 1
ATOM 658 N N . VAL A 1 86 ? 35.235 -29.729 2.963 1.00 53.75 166 VAL A N 1
ATOM 659 C CA . VAL A 1 86 ? 35.408 -28.518 3.749 1.00 46.87 166 VAL A CA 1
ATOM 660 C C . VAL A 1 86 ? 34.088 -27.750 3.716 1.00 45.72 166 VAL A C 1
ATOM 661 O O . VAL A 1 86 ? 33.325 -27.871 2.759 1.00 50.29 166 VAL A O 1
ATOM 665 N N . SER A 1 87 ? 33.800 -26.987 4.763 1.00 41.31 167 SER A N 1
ATOM 666 C CA . SER A 1 87 ? 32.547 -26.246 4.825 1.00 44.53 167 SER A CA 1
ATOM 667 C C . SER A 1 87 ? 32.691 -24.809 4.335 1.00 44.62 167 SER A C 1
ATOM 668 O O . SER A 1 87 ? 33.630 -24.105 4.705 1.00 51.08 167 SER A O 1
ATOM 671 N N . LEU A 1 88 ? 31.751 -24.383 3.496 1.00 41.78 168 LEU A N 1
ATOM 672 C CA . LEU A 1 88 ? 31.693 -23.000 3.040 1.00 42.33 168 LEU A CA 1
ATOM 673 C C . LEU A 1 88 ? 30.374 -22.359 3.452 1.00 44.61 168 LEU A C 1
ATOM 674 O O . LEU A 1 88 ? 29.301 -22.878 3.146 1.00 48.83 168 LEU A O 1
ATOM 679 N N . PHE A 1 89 ? 30.460 -21.232 4.151 1.00 43.13 169 PHE A N 1
ATOM 680 C CA . PHE A 1 89 ? 29.272 -20.495 4.561 1.00 45.46 169 PHE A CA 1
ATOM 681 C C . PHE A 1 89 ? 28.996 -19.338 3.603 1.00 47.35 169 PHE A C 1
ATOM 682 O O . PHE A 1 89 ? 29.818 -18.434 3.458 1.00 50.70 169 PHE A O 1
ATOM 690 N N . LEU A 1 90 ? 27.839 -19.376 2.946 1.00 47.05 170 LEU A N 1
ATOM 691 C CA . LEU A 1 90 ? 27.415 -18.286 2.072 1.00 47.16 170 LEU A CA 1
ATOM 692 C C . LEU A 1 90 ? 26.471 -17.337 2.800 1.00 51.81 170 LEU A C 1
ATOM 693 O O . LEU A 1 90 ? 25.356 -17.716 3.146 1.00 54.24 170 LEU A O 1
ATOM 698 N N . PHE A 1 91 ? 26.914 -16.103 3.020 1.00 48.90 171 PHE A N 1
ATOM 699 C CA . PHE A 1 91 ? 26.086 -15.104 3.690 1.00 48.76 171 PHE A CA 1
ATOM 700 C C . PHE A 1 91 ? 25.630 -14.012 2.726 1.00 52.86 171 PHE A C 1
ATOM 701 O O . PHE A 1 91 ? 26.235 -13.814 1.673 1.00 54.90 171 PHE A O 1
ATOM 709 N N . GLY A 1 92 ? 24.561 -13.314 3.101 1.00 50.94 172 GLY A N 1
ATOM 710 C CA . GLY A 1 92 ? 24.094 -12.136 2.390 1.00 53.34 172 GLY A CA 1
ATOM 711 C C . GLY A 1 92 ? 23.966 -12.263 0.885 1.00 58.97 172 GLY A C 1
ATOM 712 O O . GLY A 1 92 ? 23.289 -13.159 0.381 1.00 63.41 172 GLY A O 1
ATOM 713 N N . ASP A 1 93 ? 24.627 -11.357 0.171 1.00 59.98 173 ASP A N 1
ATOM 714 C CA . ASP A 1 93 ? 24.572 -11.324 -1.287 1.00 59.96 173 ASP A CA 1
ATOM 715 C C . ASP A 1 93 ? 25.106 -12.610 -1.905 1.00 55.68 173 ASP A C 1
ATOM 716 O O . ASP A 1 93 ? 24.567 -13.094 -2.901 1.00 63.78 173 ASP A O 1
ATOM 721 N N . ALA A 1 94 ? 26.164 -13.156 -1.314 1.00 50.30 174 ALA A N 1
ATOM 722 C CA . ALA A 1 94 ? 26.767 -14.387 -1.814 1.00 48.48 174 ALA A CA 1
ATOM 723 C C . ALA A 1 94 ? 25.756 -15.529 -1.820 1.00 51.76 174 ALA A C 1
ATOM 724 O O . ALA A 1 94 ? 25.710 -16.322 -2.759 1.00 53.46 174 ALA A O 1
ATOM 726 N N . HIS A 1 95 ? 24.942 -15.606 -0.773 1.00 51.81 175 HIS A N 1
ATOM 727 C CA . HIS A 1 95 ? 23.898 -16.620 -0.709 1.00 55.07 175 HIS A CA 1
ATOM 728 C C . HIS A 1 95 ? 22.791 -16.325 -1.709 1.00 62.90 175 HIS A C 1
ATOM 729 O O . HIS A 1 95 ? 22.312 -17.223 -2.399 1.00 66.89 175 HIS A O 1
ATOM 736 N N . VAL A 1 96 ? 22.387 -15.061 -1.777 1.00 61.98 176 VAL A N 1
ATOM 737 C CA . VAL A 1 96 ? 21.351 -14.621 -2.708 1.00 66.72 176 VAL A CA 1
ATOM 738 C C . VAL A 1 96 ? 21.685 -14.997 -4.145 1.00 63.48 176 VAL A C 1
ATOM 739 O O . VAL A 1 96 ? 20.825 -15.421 -4.908 1.00 65.10 176 VAL A O 1
ATOM 743 N N . HIS A 1 97 ? 22.959 -14.867 -4.487 1.00 63.61 177 HIS A N 1
ATOM 744 C CA . HIS A 1 97 ? 23.379 -14.905 -5.874 1.00 65.01 177 HIS A CA 1
ATOM 745 C C . HIS A 1 97 ? 23.977 -16.227 -6.324 1.00 57.93 177 HIS A C 1
ATOM 746 O O . HIS A 1 97 ? 24.320 -16.390 -7.487 1.00 63.83 177 HIS A O 1
ATOM 753 N N . TYR A 1 98 ? 24.090 -17.177 -5.408 1.00 58.94 178 TYR A N 1
ATOM 754 C CA . TYR A 1 98 ? 24.738 -18.441 -5.743 1.00 53.65 178 TYR A CA 1
ATOM 755 C C . TYR A 1 98 ? 24.102 -19.673 -5.103 1.00 54.92 178 TYR A C 1
ATOM 756 O O . TYR A 1 98 ? 24.569 -20.788 -5.321 1.00 54.27 178 TYR A O 1
ATOM 765 N N . SER A 1 99 ? 23.049 -19.483 -4.316 1.00 51.46 179 SER A N 1
ATOM 766 C CA . SER A 1 99 ? 22.422 -20.606 -3.615 1.00 52.90 179 SER A CA 1
ATOM 767 C C . SER A 1 99 ? 21.706 -21.552 -4.572 1.00 56.19 179 SER A C 1
ATOM 768 O O . SER A 1 99 ? 21.397 -22.690 -4.216 1.00 58.02 179 SER A O 1
ATOM 771 N N . GLY A 1 100 ? 21.439 -21.077 -5.783 1.00 54.67 180 GLY A N 1
ATOM 772 C CA . GLY A 1 100 ? 20.766 -21.887 -6.778 1.00 54.01 180 GLY A CA 1
ATOM 773 C C . GLY A 1 100 ? 21.725 -22.676 -7.649 1.00 54.22 180 GLY A C 1
ATOM 774 O O . GLY A 1 100 ? 21.299 -23.377 -8.565 1.00 53.87 180 GLY A O 1
ATOM 775 N N . ALA A 1 101 ? 23.019 -22.564 -7.361 1.00 47.80 181 ALA A N 1
ATOM 776 C CA . ALA A 1 101 ? 24.043 -23.243 -8.150 1.00 46.42 181 ALA A CA 1
ATOM 777 C C . ALA A 1 101 ? 23.845 -24.755 -8.144 1.00 47.94 181 ALA A C 1
ATOM 778 O O . ALA A 1 101 ? 23.204 -25.304 -7.251 1.00 52.39 181 ALA A O 1
ATOM 780 N N . ALA A 1 102 ? 24.399 -25.424 -9.147 1.00 48.21 182 ALA A N 1
ATOM 781 C CA . ALA A 1 102 ? 24.222 -26.862 -9.286 1.00 47.93 182 ALA A CA 1
ATOM 782 C C . ALA A 1 102 ? 25.371 -27.633 -8.652 1.00 48.28 182 ALA A C 1
ATOM 783 O O . ALA A 1 102 ? 26.536 -27.259 -8.788 1.00 48.11 182 ALA A O 1
ATOM 785 N N . VAL A 1 103 ? 25.032 -28.710 -7.952 1.00 47.31 183 VAL A N 1
ATOM 786 C CA . VAL A 1 103 ? 26.032 -29.620 -7.418 1.00 45.64 183 VAL A CA 1
ATOM 787 C C . VAL A 1 103 ? 26.881 -30.157 -8.568 1.00 42.33 183 VAL A C 1
ATOM 788 O O . VAL A 1 103 ? 26.352 -30.595 -9.588 1.00 48.01 183 VAL A O 1
ATOM 792 N N . GLY A 1 104 ? 28.199 -30.099 -8.408 1.00 43.38 184 GLY A N 1
ATOM 793 C CA . GLY A 1 104 ? 29.112 -30.499 -9.463 1.00 40.42 184 GLY A CA 1
ATOM 794 C C . GLY A 1 104 ? 29.867 -29.308 -10.022 1.00 39.59 184 GLY A C 1
ATOM 795 O O . GLY A 1 104 ? 30.894 -29.465 -10.685 1.00 39.01 184 GLY A O 1
ATOM 796 N N . SER A 1 105 ? 29.351 -28.112 -9.751 1.00 41.32 185 SER A N 1
ATOM 797 C CA . SER A 1 105 ? 29.981 -26.877 -10.200 1.00 39.19 185 SER A CA 1
ATOM 798 C C . SER A 1 105 ? 31.354 -26.700 -9.569 1.00 41.11 185 SER A C 1
ATOM 799 O O . SER A 1 105 ? 31.593 -27.141 -8.445 1.00 43.28 185 SER A O 1
ATOM 802 N N . VAL A 1 106 ? 32.257 -26.059 -10.301 1.00 38.35 186 VAL A N 1
ATOM 803 C CA . VAL A 1 106 ? 33.563 -25.718 -9.761 1.00 40.21 186 VAL A CA 1
ATOM 804 C C . VAL A 1 106 ? 33.595 -24.229 -9.447 1.00 43.36 186 VAL A C 1
ATOM 805 O O . VAL A 1 106 ? 33.445 -23.392 -10.338 1.00 51.00 186 VAL A O 1
ATOM 809 N N . PHE A 1 107 ? 33.779 -23.908 -8.172 1.00 38.09 187 PHE A N 1
ATOM 810 C CA . PHE A 1 107 ? 33.794 -22.523 -7.728 1.00 35.44 187 PHE A CA 1
ATOM 811 C C . PHE A 1 107 ? 35.167 -22.104 -7.236 1.00 40.68 187 PHE A C 1
ATOM 812 O O . PHE A 1 107 ? 35.831 -22.845 -6.514 1.00 42.55 187 PHE A O 1
ATOM 820 N N . ALA A 1 108 ? 35.590 -20.912 -7.636 1.00 44.20 188 ALA A N 1
ATOM 821 C CA . ALA A 1 108 ? 36.729 -20.268 -7.006 1.00 37.53 188 ALA A CA 1
ATOM 822 C C . ALA A 1 108 ? 36.199 -19.412 -5.864 1.00 39.29 188 ALA A C 1
ATOM 823 O O . ALA A 1 108 ? 35.216 -18.692 -6.030 1.00 38.42 188 ALA A O 1
ATOM 825 N N . VAL A 1 109 ? 36.834 -19.509 -4.701 1.00 42.66 189 VAL A N 1
ATOM 826 C CA . VAL A 1 109 ? 36.412 -18.740 -3.538 1.00 36.74 189 VAL A CA 1
ATOM 827 C C . VAL A 1 109 ? 37.484 -17.724 -3.176 1.00 39.22 189 VAL A C 1
ATOM 828 O O . VAL A 1 109 ? 38.649 -18.082 -3.037 1.00 46.01 189 VAL A O 1
ATOM 832 N N . PHE A 1 110 ? 37.092 -16.462 -3.022 1.00 38.34 190 PHE A N 1
ATOM 833 C CA . PHE A 1 110 ? 38.055 -15.391 -2.772 1.00 35.47 190 PHE A CA 1
ATOM 834 C C . PHE A 1 110 ? 37.941 -14.777 -1.377 1.00 44.83 190 PHE A C 1
ATOM 835 O O . PHE A 1 110 ? 36.869 -14.324 -0.972 1.00 42.12 190 PHE A O 1
ATOM 843 N N . ASN A 1 111 ? 39.060 -14.770 -0.655 1.00 45.05 191 ASN A N 1
ATOM 844 C CA . ASN A 1 111 ? 39.187 -14.057 0.617 1.00 45.13 191 ASN A CA 1
ATOM 845 C C . ASN A 1 111 ? 38.184 -14.466 1.693 1.00 47.83 191 ASN A C 1
ATOM 846 O O . ASN A 1 111 ? 37.682 -13.621 2.436 1.00 49.12 191 ASN A O 1
ATOM 851 N N . GLY A 1 112 ? 37.901 -15.760 1.781 1.00 47.82 192 GLY A N 1
ATOM 852 C CA . GLY A 1 112 ? 37.001 -16.258 2.803 1.00 45.86 192 GLY A CA 1
ATOM 853 C C . GLY A 1 112 ? 37.619 -16.161 4.183 1.00 43.62 192 GLY A C 1
ATOM 854 O O . GLY A 1 112 ? 38.814 -16.410 4.349 1.00 42.46 192 GLY A O 1
ATOM 855 N N . ASN A 1 113 ? 36.809 -15.782 5.169 1.00 44.05 193 ASN A N 1
ATOM 856 C CA . ASN A 1 113 ? 37.240 -15.791 6.563 1.00 43.08 193 ASN A CA 1
ATOM 857 C C . ASN A 1 113 ? 37.286 -17.221 7.080 1.00 43.35 193 ASN A C 1
ATOM 858 O O . ASN A 1 113 ? 36.339 -17.981 6.895 1.00 44.84 193 ASN A O 1
ATOM 863 N N . VAL A 1 114 ? 38.385 -17.583 7.730 1.00 42.13 194 VAL A N 1
ATOM 864 C CA . VAL A 1 114 ? 38.626 -18.970 8.112 1.00 45.51 194 VAL A CA 1
ATOM 865 C C . VAL A 1 114 ? 38.308 -19.273 9.577 1.00 43.88 194 VAL A C 1
ATOM 866 O O . VAL A 1 114 ? 38.702 -18.530 10.477 1.00 43.21 194 VAL A O 1
ATOM 870 N N . ARG A 1 115 ? 37.583 -20.369 9.799 1.00 44.01 195 ARG A N 1
ATOM 871 C CA . ARG A 1 115 ? 37.391 -20.926 11.133 1.00 44.55 195 ARG A CA 1
ATOM 872 C C . ARG A 1 115 ? 37.852 -22.379 11.165 1.00 52.77 195 ARG A C 1
ATOM 873 O O . ARG A 1 115 ? 37.426 -23.192 10.342 1.00 54.45 195 ARG A O 1
ATOM 881 N N . MET A 1 116 ? 38.726 -22.699 12.114 1.00 48.35 196 MET A N 1
ATOM 882 C CA . MET A 1 116 ? 39.222 -24.061 12.278 1.00 47.80 196 MET A CA 1
ATOM 883 C C . MET A 1 116 ? 38.785 -24.630 13.623 1.00 53.02 196 MET A C 1
ATOM 884 O O . MET A 1 116 ? 39.026 -24.027 14.667 1.00 54.53 196 MET A O 1
ATOM 889 N N . ASP A 1 117 ? 38.134 -25.788 13.590 1.00 47.47 197 ASP A N 1
ATOM 890 C CA . ASP A 1 117 ? 37.660 -26.439 14.805 1.00 48.91 197 ASP A CA 1
ATOM 891 C C . ASP A 1 117 ? 38.416 -27.747 15.014 1.00 57.31 197 ASP A C 1
ATOM 892 O O . ASP A 1 117 ? 38.158 -28.734 14.326 1.00 62.28 197 ASP A O 1
ATOM 897 N N . ASN A 1 118 ? 39.345 -27.755 15.966 1.00 53.57 198 ASN A N 1
ATOM 898 C CA . ASN A 1 118 ? 40.133 -28.952 16.241 1.00 53.65 198 ASN A CA 1
ATOM 899 C C . ASN A 1 118 ? 39.380 -29.937 17.127 1.00 57.18 198 ASN A C 1
ATOM 900 O O . ASN A 1 118 ? 39.956 -30.898 17.635 1.00 59.97 198 ASN A O 1
ATOM 905 N N . GLY A 1 119 ? 38.087 -29.689 17.303 1.00 60.55 199 GLY A N 1
ATOM 906 C CA . GLY A 1 119 ? 37.230 -30.578 18.062 1.00 67.48 199 GLY A CA 1
ATOM 907 C C . GLY A 1 119 ? 36.558 -31.597 17.165 1.00 70.77 199 GLY A C 1
ATOM 908 O O . GLY A 1 119 ? 35.703 -32.361 17.611 1.00 76.22 199 GLY A O 1
ATOM 909 N N . GLY A 1 120 ? 36.939 -31.604 15.891 1.00 68.63 200 GLY A N 1
ATOM 910 C CA . GLY A 1 120 ? 36.450 -32.608 14.963 1.00 67.65 200 GLY A CA 1
ATOM 911 C C . GLY A 1 120 ? 35.620 -32.072 13.813 1.00 67.28 200 GLY A C 1
ATOM 912 O O . GLY A 1 120 ? 35.498 -32.726 12.778 1.00 74.12 200 GLY A O 1
ATOM 913 N N . LYS A 1 121 ? 35.044 -30.886 13.982 1.00 64.65 201 LYS A N 1
ATOM 914 C CA . LYS A 1 121 ? 34.183 -30.327 12.944 1.00 65.95 201 LYS A CA 1
ATOM 915 C C . LYS A 1 121 ? 35.017 -29.760 11.794 1.00 59.14 201 LYS A C 1
ATOM 916 O O . LYS A 1 121 ? 34.537 -29.640 10.667 1.00 59.12 201 LYS A O 1
ATOM 922 N N . GLY A 1 122 ? 36.269 -29.419 12.086 1.00 50.64 202 GLY A N 1
ATOM 923 C CA . GLY A 1 122 ? 37.252 -29.126 11.057 1.00 46.91 202 GLY A CA 1
ATOM 924 C C . GLY A 1 122 ? 37.251 -27.746 10.423 1.00 53.25 202 GLY A C 1
ATOM 925 O O . GLY A 1 122 ? 36.743 -26.774 10.987 1.00 55.61 202 GLY A O 1
ATOM 926 N N . PHE A 1 123 ? 37.835 -27.677 9.229 1.00 50.77 203 PHE A N 1
ATOM 927 C CA . PHE A 1 123 ? 38.025 -26.425 8.505 1.00 44.87 203 PHE A CA 1
ATOM 928 C C . PHE A 1 123 ? 36.728 -25.914 7.894 1.00 44.99 203 PHE A C 1
ATOM 929 O O . PHE A 1 123 ? 35.948 -26.679 7.325 1.00 46.22 203 PHE A O 1
ATOM 937 N N . SER A 1 124 ? 36.511 -24.610 8.013 1.00 43.26 204 SER A N 1
ATOM 938 C CA . SER A 1 124 ? 35.390 -23.949 7.362 1.00 42.86 204 SER A CA 1
ATOM 939 C C . SER A 1 124 ? 35.785 -22.530 6.981 1.00 46.45 204 SER A C 1
ATOM 940 O O . SER A 1 124 ? 36.635 -21.918 7.629 1.00 52.06 204 SER A O 1
ATOM 943 N N . MET A 1 125 ? 35.173 -21.994 5.948 1.00 42.43 205 MET A N 1
ATOM 944 C CA . MET A 1 125 ? 35.417 -20.626 5.557 1.00 42.61 205 MET A CA 1
ATOM 945 C C . MET A 1 125 ? 34.101 -19.994 5.220 1.00 38.54 205 MET A C 1
ATOM 946 O O . MET A 1 125 ? 33.147 -20.677 5.022 1.00 38.06 205 MET A O 1
ATOM 951 N N . SER A 1 126 ? 34.040 -18.681 5.232 1.00 39.50 206 SER A N 1
ATOM 952 C CA . SER A 1 126 ? 32.820 -17.996 4.894 1.00 39.79 206 SER A CA 1
ATOM 953 C C . SER A 1 126 ? 33.033 -16.808 4.001 1.00 40.07 206 SER A C 1
ATOM 954 O O . SER A 1 126 ? 34.066 -16.206 4.020 1.00 40.97 206 SER A O 1
ATOM 957 N N . VAL A 1 127 ? 32.033 -16.483 3.206 1.00 39.71 207 VAL A N 1
ATOM 958 C CA . VAL A 1 127 ? 32.079 -15.342 2.328 1.00 42.87 207 VAL A CA 1
ATOM 959 C C . VAL A 1 127 ? 30.743 -14.666 2.329 1.00 45.49 207 VAL A C 1
ATOM 960 O O . VAL A 1 127 ? 29.779 -15.293 2.617 1.00 47.74 207 VAL A O 1
ATOM 964 N N . ALA A 1 128 ? 30.692 -13.376 2.052 1.00 46.94 208 ALA A N 1
ATOM 965 C CA . ALA A 1 128 ? 29.420 -12.691 1.954 1.00 42.79 208 ALA A CA 1
ATOM 966 C C . ALA A 1 128 ? 29.164 -11.821 0.756 1.00 50.19 208 ALA A C 1
ATOM 967 O O . ALA A 1 128 ? 28.140 -11.230 0.682 1.00 54.30 208 ALA A O 1
ATOM 969 N N . SER A 1 129 ? 30.087 -11.728 -0.179 1.00 46.23 209 SER A N 1
ATOM 970 C CA . SER A 1 129 ? 30.000 -10.753 -1.252 1.00 48.97 209 SER A CA 1
ATOM 971 C C . SER A 1 129 ? 30.021 -11.416 -2.590 1.00 53.31 209 SER A C 1
ATOM 972 O O . SER A 1 129 ? 30.537 -12.484 -2.725 1.00 52.81 209 SER A O 1
ATOM 975 N N . VAL A 1 130 ? 29.458 -10.771 -3.592 1.00 53.42 210 VAL A N 1
ATOM 976 C CA . VAL A 1 130 ? 29.288 -11.403 -4.882 1.00 56.28 210 VAL A CA 1
ATOM 977 C C . VAL A 1 130 ? 30.566 -11.797 -5.548 1.00 50.87 210 VAL A C 1
ATOM 978 O O . VAL A 1 130 ? 30.618 -12.799 -6.193 1.00 53.84 210 VAL A O 1
ATOM 982 N N . GLY A 1 131 ? 31.575 -10.975 -5.435 1.00 42.32 211 GLY A N 1
ATOM 983 C CA . GLY A 1 131 ? 32.837 -11.205 -6.115 1.00 41.05 211 GLY A CA 1
ATOM 984 C C . GLY A 1 131 ? 33.740 -12.208 -5.425 1.00 47.40 211 GLY A C 1
ATOM 985 O O . GLY A 1 131 ? 34.867 -12.441 -5.864 1.00 51.99 211 GLY A O 1
ATOM 986 N N . GLN A 1 132 ? 33.247 -12.801 -4.341 1.00 47.15 212 GLN A N 1
ATOM 987 C CA . GLN A 1 132 ? 34.003 -13.810 -3.607 1.00 42.59 212 GLN A CA 1
ATOM 988 C C . GLN A 1 132 ? 33.731 -15.202 -4.161 1.00 45.79 212 GLN A C 1
ATOM 989 O O . GLN A 1 132 ? 34.359 -16.180 -3.755 1.00 48.14 212 GLN A O 1
ATOM 995 N N . MET A 1 133 ? 32.782 -15.285 -5.085 1.00 44.68 213 MET A N 1
ATOM 996 C CA . MET A 1 133 ? 32.437 -16.548 -5.719 1.00 42.32 213 MET A CA 1
ATOM 997 C C . MET A 1 133 ? 32.572 -16.432 -7.230 1.00 44.80 213 MET A C 1
ATOM 998 O O . MET A 1 133 ? 32.023 -15.517 -7.843 1.00 48.94 213 MET A O 1
ATOM 1003 N N . LEU A 1 134 ? 33.317 -17.356 -7.825 1.00 42.54 214 LEU A N 1
ATOM 1004 C CA . LEU A 1 134 ? 33.441 -17.418 -9.273 1.00 35.54 214 LEU A CA 1
ATOM 1005 C C . LEU A 1 134 ? 33.250 -18.846 -9.761 1.00 40.64 214 LEU A C 1
ATOM 1006 O O . LEU A 1 134 ? 34.059 -19.725 -9.464 1.00 42.68 214 LEU A O 1
ATOM 1011 N N . LYS A 1 135 ? 32.172 -19.080 -10.502 1.00 38.22 215 LYS A N 1
ATOM 1012 C CA . LYS A 1 135 ? 31.952 -20.386 -11.107 1.00 40.27 215 LYS A CA 1
ATOM 1013 C C . LYS A 1 135 ? 32.855 -20.547 -12.322 1.00 41.50 215 LYS A C 1
ATOM 1014 O O . LYS A 1 135 ? 32.714 -19.827 -13.309 1.00 45.17 215 LYS A O 1
ATOM 1020 N N . MET A 1 136 ? 33.791 -21.487 -12.236 1.00 41.78 216 MET A N 1
ATOM 1021 C CA . MET A 1 136 ? 34.757 -21.717 -13.301 1.00 40.47 216 MET A CA 1
ATOM 1022 C C . MET A 1 136 ? 34.187 -22.659 -14.354 1.00 44.39 216 MET A C 1
ATOM 1023 O O . MET A 1 136 ? 34.590 -22.627 -15.517 1.00 50.30 216 MET A O 1
ATOM 1028 N N . GLY A 1 137 ? 33.243 -23.494 -13.937 1.00 44.52 217 GLY A N 1
ATOM 1029 C CA . GLY A 1 137 ? 32.633 -24.465 -14.825 1.00 38.84 217 GLY A CA 1
ATOM 1030 C C . GLY A 1 137 ? 32.085 -25.658 -14.066 1.00 43.69 217 G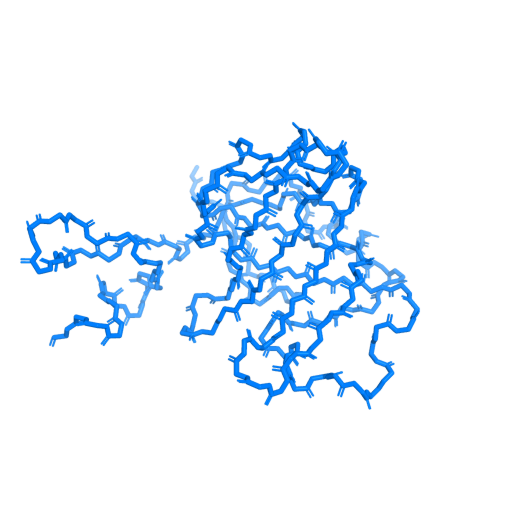LY A C 1
ATOM 1031 O O . GLY A 1 137 ? 31.552 -25.520 -12.965 1.00 48.70 217 GLY A O 1
ATOM 1032 N N . VAL A 1 138 ? 32.220 -26.837 -14.661 1.00 44.94 218 VAL A N 1
ATOM 1033 C CA . VAL A 1 138 ? 31.711 -28.064 -14.064 1.00 44.49 218 VAL A CA 1
ATOM 1034 C C . VAL A 1 138 ? 32.817 -29.111 -13.978 1.00 47.65 218 VAL A C 1
ATOM 1035 O O . VAL A 1 138 ? 33.561 -29.316 -14.937 1.00 48.94 218 VAL A O 1
ATOM 1039 N N . ALA A 1 139 ? 32.931 -29.761 -12.823 1.00 47.27 219 ALA A N 1
ATOM 1040 C CA . ALA A 1 139 ? 33.920 -30.815 -12.633 1.00 45.30 219 ALA A CA 1
ATOM 1041 C C . ALA A 1 139 ? 33.656 -31.969 -13.590 1.00 45.45 219 ALA A C 1
ATOM 1042 O O . ALA A 1 139 ? 32.598 -32.595 -13.540 1.00 45.80 219 ALA A O 1
ATOM 1044 N N . SER A 1 140 ? 34.617 -32.247 -14.466 1.00 51.33 220 SER A N 1
ATOM 1045 C CA . SER A 1 140 ? 34.434 -33.273 -15.489 1.00 46.71 220 SER A CA 1
ATOM 1046 C C . SER A 1 140 ? 34.491 -34.671 -14.883 1.00 44.98 220 SER A C 1
ATOM 1047 O O . SER A 1 140 ? 34.064 -35.642 -15.504 1.00 46.49 220 SER A O 1
ATOM 1050 N N . ASP A 1 141 ? 35.016 -34.765 -13.665 1.00 49.54 221 ASP A N 1
ATOM 1051 C CA . ASP A 1 141 ? 35.156 -36.048 -12.988 1.00 48.72 221 ASP A CA 1
ATOM 1052 C C . ASP A 1 141 ? 34.064 -36.274 -11.950 1.00 49.34 221 ASP A C 1
ATOM 1053 O O . ASP A 1 141 ? 34.041 -37.307 -11.282 1.00 52.20 221 ASP A O 1
ATOM 1058 N N . PHE A 1 142 ? 33.161 -35.309 -11.810 1.00 45.97 222 PHE A N 1
ATOM 1059 C CA . PHE A 1 142 ? 32.120 -35.407 -10.795 1.00 43.93 222 PHE A CA 1
ATOM 1060 C C . PHE A 1 142 ? 31.033 -36.405 -11.172 1.00 47.87 222 PHE A C 1
ATOM 1061 O O . PHE A 1 142 ? 30.622 -36.491 -12.327 1.00 49.82 222 PHE A O 1
ATOM 1069 N N . GLY A 1 143 ? 30.564 -37.148 -10.176 1.00 48.43 223 GLY A N 1
ATOM 1070 C CA . GLY A 1 143 ? 29.439 -38.047 -10.341 1.00 44.07 223 GLY A CA 1
ATOM 1071 C C . GLY A 1 143 ? 28.813 -38.341 -8.992 1.00 47.97 223 GLY A C 1
ATOM 1072 O O . GLY A 1 143 ? 29.394 -38.030 -7.954 1.00 48.83 223 GLY A O 1
ATOM 1073 N N . LEU A 1 144 ? 27.622 -38.926 -8.999 1.00 48.13 224 LEU A N 1
ATOM 1074 C CA . LEU A 1 144 ? 26.998 -39.367 -7.760 1.00 46.65 224 LEU A CA 1
ATOM 1075 C C . LEU A 1 144 ? 27.192 -40.868 -7.593 1.00 52.51 224 LEU A C 1
ATOM 1076 O O . LEU A 1 144 ? 27.159 -41.610 -8.572 1.00 56.45 224 LEU A O 1
ATOM 1081 N N . CYS A 1 145 ? 27.412 -41.306 -6.356 1.00 53.82 225 CYS A N 1
ATOM 1082 C CA . CYS A 1 145 ? 27.485 -42.732 -6.040 1.00 54.68 225 CYS A CA 1
ATOM 1083 C C . CYS A 1 145 ? 26.282 -43.513 -6.558 1.00 53.32 225 CYS A C 1
ATOM 1084 O O . CYS A 1 145 ? 25.134 -43.113 -6.358 1.00 54.12 225 CYS A O 1
ATOM 1087 N N . LYS A 1 146 ? 26.556 -44.635 -7.214 1.00 59.52 226 LYS A N 1
ATOM 1088 C CA . LYS A 1 146 ? 25.507 -45.472 -7.783 1.00 62.67 226 LYS A CA 1
ATOM 1089 C C . LYS A 1 146 ? 24.890 -46.387 -6.732 1.00 63.12 226 LYS A C 1
ATOM 1090 O O . LYS A 1 146 ? 23.872 -47.030 -6.982 1.00 66.73 226 LYS A O 1
ATOM 1096 N N . GLY A 1 147 ? 25.512 -46.442 -5.557 1.00 58.40 227 GLY A N 1
ATOM 1097 C CA . GLY A 1 147 ? 25.018 -47.270 -4.472 1.00 58.60 227 GLY A CA 1
ATOM 1098 C C . GLY A 1 147 ? 23.727 -46.740 -3.881 1.00 59.40 227 GLY A C 1
ATOM 1099 O O . GLY A 1 147 ? 23.300 -45.630 -4.199 1.00 61.78 227 GLY A O 1
ATOM 1100 N N . LYS A 1 148 ? 23.101 -47.539 -3.023 1.00 61.36 228 LYS A N 1
ATOM 1101 C CA . LYS A 1 148 ? 21.868 -47.131 -2.360 1.00 59.55 228 LYS A CA 1
ATOM 1102 C C . LYS A 1 148 ? 22.064 -47.028 -0.853 1.00 62.93 228 LYS A C 1
ATOM 1103 O O . LYS A 1 148 ? 22.914 -47.708 -0.273 1.00 70.91 228 LYS A O 1
ATOM 1109 N N . ARG A 1 149 ? 21.273 -46.171 -0.218 1.00 58.05 229 ARG A N 1
ATOM 1110 C CA . ARG A 1 149 ? 21.313 -46.050 1.230 1.00 57.78 229 ARG A CA 1
ATOM 1111 C C . ARG A 1 149 ? 20.670 -47.257 1.870 1.00 59.10 229 ARG A C 1
ATOM 1112 O O . ARG A 1 149 ? 20.114 -48.119 1.180 1.00 56.13 229 ARG A O 1
ATOM 1120 N N . LYS A 1 150 ? 20.727 -47.314 3.195 1.00 62.21 230 LYS A N 1
ATOM 1121 C CA . LYS A 1 150 ? 20.088 -48.411 3.904 1.00 55.00 230 LYS A CA 1
ATOM 1122 C C . LYS A 1 150 ? 18.592 -48.474 3.695 1.00 57.13 230 LYS A C 1
ATOM 1123 O O . LYS A 1 150 ? 18.021 -49.551 3.660 1.00 54.07 230 LYS A O 1
ATOM 1129 N N . ASP A 1 151 ? 17.958 -47.317 3.560 1.00 51.32 231 ASP A N 1
ATOM 1130 C CA . ASP A 1 151 ? 16.509 -47.251 3.412 1.00 49.94 231 ASP A CA 1
ATOM 1131 C C . ASP A 1 151 ? 16.066 -47.334 1.952 1.00 60.48 231 ASP A C 1
ATOM 1132 O O . ASP A 1 151 ? 14.888 -47.153 1.658 1.00 60.31 231 ASP A O 1
ATOM 1137 N N . GLY A 1 152 ? 17.000 -47.595 1.040 1.00 51.42 232 GLY A N 1
ATOM 1138 C CA . GLY A 1 152 ? 16.656 -47.783 -0.360 1.00 49.90 232 GLY A CA 1
ATOM 1139 C C . GLY A 1 152 ? 16.727 -46.527 -1.212 1.00 52.59 232 GLY A C 1
ATOM 1140 O O . GLY A 1 152 ? 16.505 -46.575 -2.423 1.00 50.64 232 GLY A O 1
ATOM 1141 N N . VAL A 1 153 ? 17.035 -45.400 -0.581 1.00 55.32 233 VAL A N 1
ATOM 1142 C CA . VAL A 1 153 ? 17.151 -44.134 -1.294 1.00 50.41 233 VAL A CA 1
ATOM 1143 C C . VAL A 1 153 ? 18.511 -44.040 -1.979 1.00 54.03 233 VAL A C 1
ATOM 1144 O O . VAL A 1 153 ? 19.531 -44.408 -1.398 1.00 57.42 233 VAL A O 1
ATOM 1148 N N . ALA A 1 154 ? 18.516 -43.564 -3.221 1.00 51.96 234 ALA A N 1
ATOM 1149 C CA . ALA A 1 154 ? 19.750 -43.412 -3.983 1.00 46.84 234 ALA A CA 1
ATOM 1150 C C . ALA A 1 154 ? 20.749 -42.522 -3.254 1.00 53.45 234 ALA A C 1
ATOM 1151 O O . ALA A 1 154 ? 20.409 -41.429 -2.800 1.00 62.22 234 ALA A O 1
ATOM 1153 N N . CYS A 1 155 ? 21.980 -43.007 -3.142 1.00 51.58 235 CYS A N 1
ATOM 1154 C CA . CYS A 1 155 ? 23.049 -42.269 -2.489 1.00 47.71 235 CYS A CA 1
ATOM 1155 C C . CYS A 1 155 ? 23.384 -40.997 -3.262 1.00 51.09 235 CYS A C 1
ATOM 1156 O O . CYS A 1 155 ? 23.388 -40.995 -4.492 1.00 55.16 235 CYS A O 1
ATOM 1159 N N . THR A 1 156 ? 23.662 -39.917 -2.538 1.00 54.24 236 THR A N 1
ATOM 1160 C CA . THR A 1 156 ? 23.974 -38.637 -3.166 1.00 52.43 236 THR A CA 1
ATOM 1161 C C . THR A 1 156 ? 25.369 -38.154 -2.784 1.00 54.78 236 THR A C 1
ATOM 1162 O O . THR A 1 156 ? 25.667 -36.961 -2.863 1.00 55.82 236 THR A O 1
ATOM 1166 N N . MET A 1 157 ? 26.220 -39.085 -2.363 1.00 53.89 237 MET A N 1
ATOM 1167 C CA . MET A 1 157 ? 27.620 -38.771 -2.091 1.00 57.00 237 MET A CA 1
ATOM 1168 C C . MET A 1 157 ? 28.363 -38.488 -3.393 1.00 55.76 237 MET A C 1
ATOM 1169 O O . MET A 1 157 ? 28.158 -39.170 -4.397 1.00 57.94 237 MET A O 1
ATOM 1174 N N . ALA A 1 158 ? 29.220 -37.474 -3.374 1.00 52.28 238 ALA A N 1
ATOM 1175 C CA . ALA A 1 158 ? 29.994 -37.116 -4.555 1.00 46.18 238 ALA A CA 1
ATOM 1176 C C . ALA A 1 158 ? 31.195 -38.040 -4.707 1.00 46.80 238 ALA A C 1
ATOM 1177 O O . ALA A 1 158 ? 31.873 -38.356 -3.732 1.00 51.22 238 ALA A O 1
ATOM 1179 N N . ILE A 1 159 ? 31.456 -38.468 -5.936 1.00 45.79 239 ILE A N 1
ATOM 1180 C CA . ILE A 1 159 ? 32.554 -39.385 -6.210 1.00 46.08 239 ILE A CA 1
ATOM 1181 C C . ILE A 1 159 ? 33.429 -38.901 -7.356 1.00 47.69 239 ILE A C 1
ATOM 1182 O O . ILE A 1 159 ? 33.074 -37.968 -8.073 1.00 47.90 239 ILE A O 1
ATOM 1187 N N . ASN A 1 160 ? 34.575 -39.549 -7.522 1.00 50.28 240 ASN A N 1
ATOM 1188 C CA . ASN A 1 160 ? 35.414 -39.339 -8.691 1.00 56.12 240 ASN A CA 1
ATOM 1189 C C . ASN A 1 160 ? 35.166 -40.471 -9.682 1.00 56.59 240 ASN A C 1
ATOM 1190 O O . ASN A 1 160 ? 35.725 -41.559 -9.538 1.00 55.71 240 ASN A O 1
ATOM 1195 N N . LYS A 1 161 ? 34.322 -40.211 -10.680 1.00 56.99 241 LYS A N 1
ATOM 1196 C CA . LYS A 1 161 ? 33.881 -41.245 -11.619 1.00 56.78 241 LYS A CA 1
ATOM 1197 C C . LYS A 1 161 ? 35.046 -41.898 -12.365 1.00 62.13 241 LYS A C 1
ATOM 1198 O O . LYS A 1 161 ? 34.916 -43.005 -12.888 1.00 60.94 241 LYS A O 1
ATOM 1204 N N . SER A 1 162 ? 36.183 -41.210 -12.403 1.00 56.08 242 SER A N 1
ATOM 1205 C CA . SER A 1 162 ? 37.379 -41.739 -13.041 1.00 65.08 242 SER A CA 1
ATOM 1206 C C . SER A 1 162 ? 38.044 -42.819 -12.189 1.00 65.87 242 SER A C 1
ATOM 1207 O O . SER A 1 162 ? 38.782 -43.656 -12.705 1.00 70.39 242 SER A O 1
ATOM 1210 N N . LYS A 1 163 ? 37.772 -42.800 -10.887 1.00 67.84 243 LYS A N 1
ATOM 1211 C CA . LYS A 1 163 ? 38.439 -43.701 -9.948 1.00 66.68 243 LYS A CA 1
ATOM 1212 C C . LYS A 1 163 ? 37.502 -44.743 -9.337 1.00 67.92 243 LYS A C 1
ATOM 1213 O O . LYS A 1 163 ? 37.925 -45.564 -8.522 1.00 71.89 243 LYS A O 1
ATOM 1219 N N . GLY A 1 164 ? 36.235 -44.711 -9.728 1.00 67.17 244 GLY A N 1
ATOM 1220 C CA . GLY A 1 164 ? 35.253 -45.621 -9.168 1.00 53.64 244 GLY A CA 1
ATOM 1221 C C . GLY A 1 164 ? 33.870 -45.004 -9.149 1.00 63.50 244 GLY A C 1
ATOM 1222 O O . GLY A 1 164 ? 33.708 -43.825 -9.460 1.00 66.02 244 GLY A O 1
ATOM 1223 N N . SER A 1 165 ? 32.869 -45.792 -8.777 1.00 64.65 245 SER A N 1
ATOM 1224 C CA . SER A 1 165 ? 31.492 -45.323 -8.843 1.00 66.03 245 SER A CA 1
ATOM 1225 C C . SER A 1 165 ? 30.768 -45.372 -7.498 1.00 62.79 245 SER A C 1
ATOM 1226 O O . SER A 1 165 ? 29.542 -45.273 -7.450 1.00 59.35 245 SER A O 1
ATOM 1229 N N . TYR A 1 166 ? 31.514 -45.513 -6.406 1.00 64.77 246 TYR A N 1
ATOM 1230 C CA . TYR A 1 166 ? 30.891 -45.705 -5.098 1.00 61.25 246 TYR A CA 1
ATOM 1231 C C . TYR A 1 166 ? 31.600 -44.927 -3.988 1.00 61.79 246 TYR A C 1
ATOM 1232 O O . TYR A 1 166 ? 32.785 -44.602 -4.114 1.00 62.43 246 TYR A O 1
ATOM 1241 N N . CYS A 1 167 ? 30.865 -44.628 -2.911 1.00 59.88 247 CYS A N 1
ATOM 1242 C CA . CYS A 1 167 ? 31.397 -43.867 -1.775 1.00 59.92 247 CYS A CA 1
ATOM 1243 C C . CYS A 1 167 ? 32.455 -44.658 -1.037 1.00 69.98 247 CYS A C 1
ATOM 1244 O O . CYS A 1 167 ? 32.830 -45.761 -1.434 1.00 73.34 247 CYS A O 1
ATOM 1247 N N . LYS A 1 168 ? 32.908 -44.082 0.069 1.00 71.48 248 LYS A N 1
ATOM 1248 C CA . LYS A 1 168 ? 33.643 -44.820 1.078 1.00 76.69 248 LYS A CA 1
ATOM 1249 C C . LYS A 1 168 ? 32.686 -45.790 1.766 1.00 78.58 248 LYS A C 1
ATOM 1250 O O . LYS A 1 168 ? 33.091 -46.840 2.268 1.00 83.04 248 LYS A O 1
ATOM 1256 N N . PHE A 1 169 ? 31.406 -45.422 1.766 1.00 79.26 249 PHE A N 1
ATOM 1257 C CA . PHE A 1 169 ? 30.365 -46.175 2.457 1.00 77.07 249 PHE A CA 1
ATOM 1258 C C . PHE A 1 169 ? 29.885 -47.389 1.665 1.00 77.53 249 PHE A C 1
ATOM 1259 O O . PHE A 1 169 ? 29.252 -48.283 2.224 1.00 83.37 249 PHE A O 1
ATOM 1267 N N . HIS A 1 170 ? 30.171 -47.413 0.368 1.00 73.05 250 HIS A N 1
ATOM 1268 C CA . HIS A 1 170 ? 29.736 -48.520 -0.477 1.00 70.64 250 HIS A CA 1
ATOM 1269 C C . HIS A 1 170 ? 30.911 -49.109 -1.261 1.00 78.72 250 HIS A C 1
ATOM 1270 O O . HIS A 1 170 ? 31.646 -48.385 -1.933 1.00 84.07 250 HIS A O 1
ATOM 1277 N N . SER A 1 171 ? 31.094 -50.422 -1.157 1.00 82.21 251 SER A N 1
ATOM 1278 C CA . SER A 1 171 ? 32.218 -51.092 -1.805 1.00 86.80 251 SER A CA 1
ATOM 1279 C C . SER A 1 171 ? 31.900 -52.551 -2.116 1.00 86.31 251 SER A C 1
ATOM 1280 O O . SER A 1 171 ? 32.800 -53.388 -2.202 1.00 88.23 251 SER A O 1
#

InterPro domains:
  IPR012340 Nucleic acid-binding, OB-fold [G3DSA:2.40.50.140] (77-251)
  IPR015408 Zinc finger, Mcm10/DnaG-type [PF09329] (217-262)
  IPR040184 Minichromosome maintenance protein 10 [PTHR13454] (49-380)
  IPR055065 MCM10, OB-fold [PF22379] (88-214)

B-factor: mean 61.34, std 20.81, range [33.06, 162.55]

Nearest PDB structures (foldseek):
  7y01-assembly1_A  TM=1.006E+00  e=3.081E-37  Zea mays
  3ebe-assembly2_B  TM=7.824E-01  e=6.137E-16  Xenopus laevis
  3ebe-assembly1_A  TM=8.007E-01  e=1.319E-15  Xenopus laevis
  3u58-assembly4_D  TM=7.418E-01  e=1.739E-03  Tetrahymena thermophila
  3u4v-assembly2_B  TM=7.454E-01  e=4.730E-03  Tetrahymena thermophila

Organism: Zea mays (NCBI:txid4577)

Secondary structure (DSSP, 8-state):
----EE-TTT--EEES-SS-HHHHHHHTTTSEE--TTTSGGGTTTTSSSSSEEEEEEEEE----EE-TTS-EEEEEEEE-SSS-EEEEEE-HHHHHHHTTPPTTEEEEEESPEEEEETTTTEEEEEE-SGGGEEEEEEETTEEE--SB-TTSPBP--EEETTT-SS-SS--

Foldseek 3Di:
DWDWDCDPQQNFIFTQFPDDPVVVCVVCVPAQGDHQQCVLVCPPVCRLVDKHKYKFFFQDFDDWDADPVGHIKTWTWTHNQDLDTEIEIEAAPRCVPPSPPDGQWMKMFINWQWDADPVPPGIYTYDYDNVRIDTRHGGPQWDAAQDADPVRHGGRGIHRNVVDRHDVPDD

Sequence (171 aa):
STEILVDKYSGLRIKHLTLSPLEISNRFADIRFVRITALKNSVGSDRFSGCWATAGVLLDKGVQRVSAKGSSYSIWKMGALDETDVSLFLFGDAHVHYSGAAVGSVFAVFNGNVRMDNGGKGFSMSVASVGQMLKMGVASDFGLCKGKRKDGVACTMAINKSKGSYCKFHS